Protein AF-T0YFL2-F1 (afdb_monomer)

Structure (mmCIF, N/CA/C/O backbone):
data_AF-T0YFL2-F1
#
_entry.id   AF-T0YFL2-F1
#
loop_
_atom_site.group_PDB
_atom_site.id
_atom_site.type_symbol
_atom_site.label_atom_id
_atom_site.label_alt_id
_atom_site.label_comp_id
_atom_site.label_asym_id
_atom_site.label_entity_id
_atom_site.label_seq_id
_atom_site.pdbx_PDB_ins_code
_atom_site.Cartn_x
_atom_site.Cartn_y
_atom_site.Cartn_z
_atom_site.occupancy
_atom_site.B_iso_or_equiv
_atom_site.auth_seq_id
_atom_site.auth_comp_id
_atom_site.auth_asym_id
_atom_site.auth_atom_id
_atom_site.pdbx_PDB_model_num
ATOM 1 N N . MET A 1 1 ? 16.114 -25.842 1.796 1.00 44.53 1 MET A N 1
ATOM 2 C CA . MET A 1 1 ? 15.356 -25.497 0.574 1.00 44.53 1 MET A CA 1
ATOM 3 C C . MET A 1 1 ? 14.208 -24.600 1.036 1.00 44.53 1 MET A C 1
ATOM 5 O O . MET A 1 1 ? 13.204 -25.122 1.472 1.00 44.53 1 MET A O 1
ATOM 9 N N . ASN A 1 2 ? 14.354 -23.286 1.209 1.00 38.91 2 ASN A N 1
ATOM 10 C CA . ASN A 1 2 ? 15.068 -22.318 0.386 1.00 38.91 2 ASN A CA 1
ATOM 11 C C . ASN A 1 2 ? 15.649 -21.184 1.266 1.00 38.91 2 ASN A C 1
ATOM 13 O O . ASN A 1 2 ? 14.890 -20.413 1.843 1.00 38.91 2 ASN A O 1
ATOM 17 N N . ALA A 1 3 ? 16.979 -21.078 1.369 1.00 41.78 3 ALA A N 1
ATOM 18 C CA . ALA A 1 3 ? 17.640 -19.930 2.011 1.00 41.78 3 ALA A CA 1
ATOM 19 C C . ALA A 1 3 ? 17.477 -18.634 1.182 1.00 41.78 3 ALA A C 1
ATOM 21 O O . ALA A 1 3 ? 17.674 -17.541 1.696 1.00 41.78 3 ALA A O 1
ATOM 22 N N . LEU A 1 4 ? 17.013 -18.757 -0.068 1.00 43.97 4 LEU A N 1
ATOM 23 C CA . LEU A 1 4 ? 16.760 -17.645 -0.988 1.00 43.97 4 LEU A CA 1
ATOM 24 C C . LEU A 1 4 ? 15.499 -16.826 -0.657 1.00 43.97 4 LEU A C 1
ATOM 26 O O . LEU A 1 4 ? 15.307 -15.770 -1.243 1.00 43.97 4 LEU A O 1
ATOM 30 N N . PHE A 1 5 ? 14.636 -17.272 0.269 1.00 49.62 5 PHE A N 1
ATOM 31 C CA . PHE A 1 5 ? 13.518 -16.434 0.736 1.00 49.62 5 PHE A CA 1
ATOM 32 C C . PHE A 1 5 ? 13.971 -15.399 1.782 1.00 49.62 5 PHE A C 1
ATOM 34 O O . PHE A 1 5 ? 13.316 -14.380 1.955 1.00 49.62 5 PHE A O 1
ATOM 41 N N . PHE A 1 6 ? 15.100 -15.643 2.462 1.00 46.28 6 PHE A N 1
ATOM 42 C CA . PHE A 1 6 ? 15.572 -14.819 3.581 1.00 46.28 6 PHE A CA 1
ATOM 43 C C . PHE A 1 6 ? 16.649 -13.789 3.181 1.00 46.28 6 PHE A C 1
ATOM 45 O O . PHE A 1 6 ? 16.895 -12.843 3.925 1.00 46.28 6 PHE A O 1
ATOM 52 N N . GLU A 1 7 ? 17.271 -13.911 2.002 1.00 40.00 7 GLU A N 1
ATOM 53 C CA . GLU A 1 7 ? 18.286 -12.948 1.528 1.00 40.00 7 GLU A CA 1
ATOM 54 C C . GLU A 1 7 ? 17.704 -11.658 0.918 1.00 40.00 7 GLU A C 1
ATOM 56 O O . GLU A 1 7 ? 18.411 -10.658 0.842 1.00 40.00 7 GLU A O 1
ATOM 61 N N . ILE A 1 8 ? 16.407 -11.607 0.578 1.00 49.72 8 ILE A N 1
ATOM 62 C CA . ILE A 1 8 ? 15.748 -10.357 0.124 1.00 49.72 8 ILE A CA 1
ATOM 63 C C . ILE A 1 8 ? 15.539 -9.365 1.297 1.00 49.72 8 ILE A C 1
ATOM 65 O O . ILE A 1 8 ? 15.140 -8.222 1.107 1.00 49.72 8 ILE A O 1
ATOM 69 N N . THR A 1 9 ? 15.866 -9.756 2.531 1.00 48.97 9 THR A N 1
ATOM 70 C CA . THR A 1 9 ? 15.677 -8.936 3.743 1.00 48.97 9 THR A CA 1
ATOM 71 C C . THR A 1 9 ? 16.837 -7.974 4.046 1.00 48.97 9 T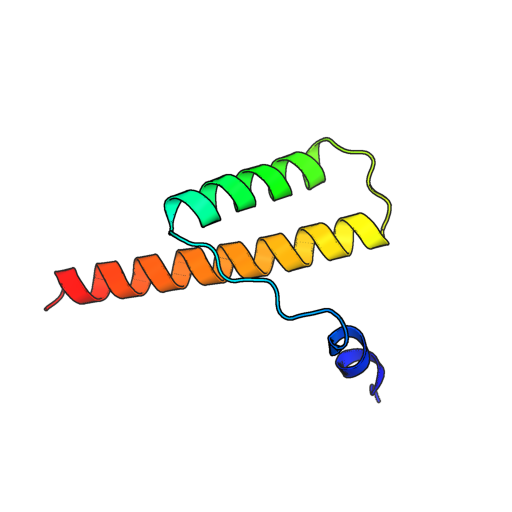HR A C 1
ATOM 73 O O . THR A 1 9 ? 16.879 -7.391 5.126 1.00 48.97 9 THR A O 1
ATOM 76 N N . ALA A 1 10 ? 17.793 -7.794 3.125 1.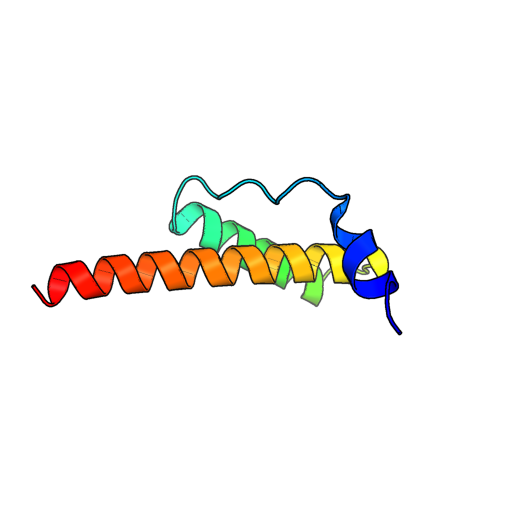00 46.91 10 ALA A N 1
ATOM 77 C CA . ALA A 1 10 ? 18.884 -6.816 3.259 1.00 46.91 10 ALA A CA 1
ATOM 78 C C . ALA A 1 10 ? 18.578 -5.452 2.603 1.00 46.91 10 ALA A C 1
ATOM 80 O O . ALA A 1 10 ? 19.483 -4.649 2.382 1.00 46.91 10 ALA A O 1
ATOM 81 N N . MET A 1 11 ? 17.308 -5.176 2.295 1.00 49.38 11 MET A N 1
ATOM 82 C CA . MET A 1 11 ? 16.832 -3.843 1.936 1.00 49.38 11 MET A CA 1
ATOM 83 C C . MET A 1 11 ? 16.111 -3.263 3.150 1.00 49.38 11 MET A C 1
ATOM 85 O O . MET A 1 11 ? 15.168 -3.859 3.658 1.00 49.38 11 MET A O 1
ATOM 89 N N . THR A 1 12 ? 16.624 -2.135 3.632 1.00 57.06 12 THR A N 1
ATOM 90 C CA . THR A 1 12 ? 16.098 -1.263 4.689 1.00 57.06 12 THR A CA 1
ATOM 91 C C . THR A 1 12 ? 14.586 -1.409 4.872 1.00 57.06 12 THR A C 1
ATOM 93 O O . THR A 1 12 ? 13.848 -1.230 3.901 1.00 57.06 12 THR A O 1
ATOM 96 N N . GLU A 1 13 ? 14.120 -1.718 6.091 1.00 62.50 13 GLU A N 1
ATOM 97 C CA . GLU A 1 13 ? 12.682 -1.773 6.381 1.00 62.50 13 GLU A CA 1
ATOM 98 C C . GLU A 1 13 ? 12.003 -0.506 5.833 1.00 62.50 13 GLU A C 1
ATOM 100 O O . GLU A 1 13 ? 12.470 0.607 6.115 1.00 62.50 13 GLU A O 1
ATOM 105 N N . PRO A 1 14 ? 10.949 -0.643 5.008 1.00 72.94 14 PRO A N 1
ATOM 106 C CA . PRO A 1 14 ? 10.295 0.506 4.412 1.00 72.94 14 PRO A CA 1
ATOM 107 C C . PRO A 1 14 ? 9.813 1.452 5.511 1.00 72.94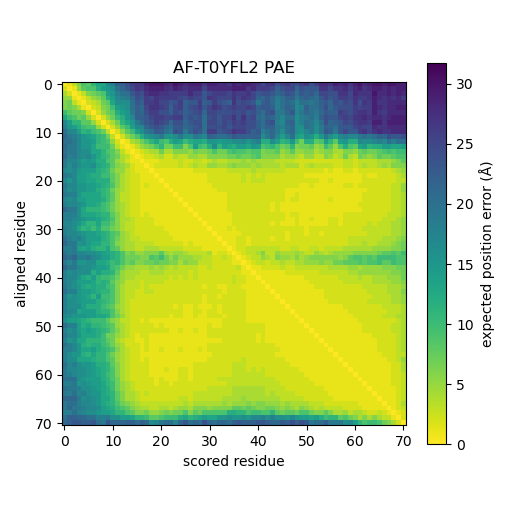 14 PRO A C 1
ATOM 109 O 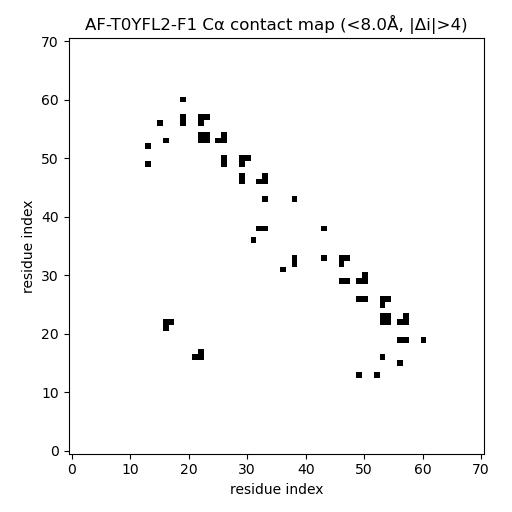O . PRO A 1 14 ? 9.060 1.054 6.399 1.00 72.94 14 PRO A O 1
ATOM 112 N N . ALA A 1 15 ? 10.238 2.716 5.441 1.00 85.00 15 ALA A N 1
ATOM 113 C CA . ALA A 1 15 ? 9.854 3.717 6.427 1.00 85.00 15 ALA A CA 1
ATOM 114 C C . ALA A 1 15 ? 8.324 3.819 6.507 1.00 85.00 15 ALA A C 1
ATOM 116 O O . ALA A 1 15 ? 7.636 3.908 5.477 1.00 85.00 15 ALA A O 1
ATOM 117 N N . ALA A 1 16 ? 7.802 3.777 7.734 1.00 89.19 16 ALA A N 1
ATOM 118 C CA . ALA A 1 16 ? 6.376 3.892 7.985 1.00 89.19 16 ALA A CA 1
ATOM 119 C C . ALA A 1 16 ? 5.861 5.273 7.544 1.00 89.19 16 ALA A C 1
ATOM 121 O O . ALA A 1 16 ? 6.549 6.273 7.767 1.00 89.19 16 ALA A O 1
ATOM 122 N N . PRO A 1 17 ? 4.667 5.356 6.934 1.00 94.25 17 PRO A N 1
ATOM 123 C CA . PRO A 1 17 ? 4.071 6.633 6.570 1.00 94.25 17 PRO A CA 1
ATOM 124 C C . PRO A 1 17 ? 3.708 7.457 7.809 1.00 94.25 17 PRO A C 1
ATOM 126 O O . PRO A 1 17 ? 3.359 6.911 8.859 1.00 94.25 17 PRO A O 1
ATOM 129 N N . GLU A 1 18 ? 3.729 8.782 7.663 1.00 93.50 18 GLU A N 1
ATOM 130 C CA . GLU A 1 18 ? 3.398 9.721 8.745 1.00 93.50 18 GLU A CA 1
ATOM 131 C C . GLU A 1 18 ? 1.913 9.678 9.143 1.00 93.50 18 GLU A C 1
ATOM 133 O O . GLU A 1 18 ? 1.571 9.916 10.301 1.00 93.50 18 GLU A O 1
ATOM 138 N N . SER A 1 19 ? 1.022 9.369 8.194 1.00 96.88 19 SER A N 1
ATOM 139 C CA . SER A 1 19 ? -0.423 9.277 8.421 1.00 96.88 19 SER A CA 1
ATOM 140 C C . SER A 1 19 ? -1.099 8.295 7.461 1.00 96.88 19 SER A C 1
ATOM 142 O O . SER A 1 19 ? -0.494 7.832 6.489 1.00 96.88 19 SER A O 1
ATOM 144 N N . TYR A 1 20 ? -2.379 8.001 7.720 1.00 97.31 20 TYR A N 1
ATOM 145 C CA . TYR A 1 20 ? -3.223 7.205 6.827 1.00 97.31 20 TYR A CA 1
ATOM 146 C C . TYR A 1 20 ? -3.355 7.849 5.441 1.00 97.31 20 TYR A C 1
ATOM 148 O O . TYR A 1 20 ? -3.194 7.173 4.431 1.00 97.31 20 TYR A O 1
ATOM 156 N N . GLU A 1 21 ? -3.596 9.157 5.386 1.00 98.00 21 GLU A N 1
ATOM 157 C CA . GLU A 1 21 ? -3.758 9.920 4.145 1.00 98.00 21 GLU A CA 1
ATOM 158 C C . GLU A 1 21 ? -2.463 9.926 3.329 1.00 98.00 21 GLU A C 1
ATOM 160 O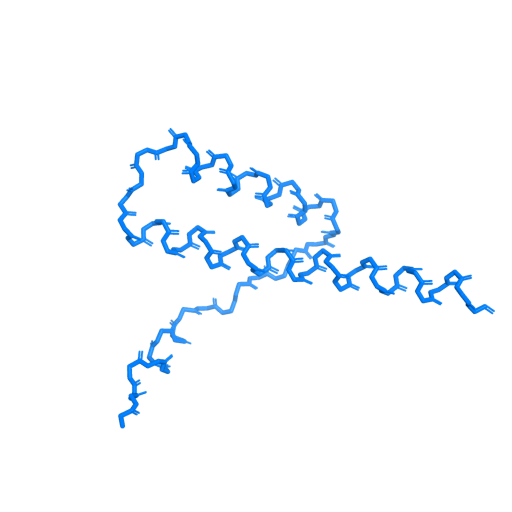 O . GLU A 1 21 ? -2.500 9.742 2.112 1.00 98.00 21 GLU A O 1
ATOM 165 N N . SER A 1 22 ? -1.313 10.079 3.995 1.00 97.75 22 SER A N 1
ATOM 166 C CA . SER A 1 22 ? -0.001 9.975 3.349 1.00 97.75 22 SER A CA 1
ATOM 167 C C . SER A 1 22 ? 0.238 8.572 2.788 1.00 97.75 22 SER A C 1
ATOM 169 O O . SER A 1 22 ? 0.682 8.442 1.648 1.00 97.75 22 SER A O 1
ATOM 171 N N . ALA A 1 23 ? -0.104 7.527 3.548 1.00 97.75 23 ALA A N 1
ATOM 172 C CA . ALA A 1 23 ? 0.016 6.141 3.101 1.00 97.75 23 ALA A CA 1
ATOM 173 C C . ALA A 1 23 ? -0.875 5.838 1.888 1.00 97.75 23 ALA A C 1
ATOM 175 O O . ALA A 1 23 ? -0.418 5.227 0.924 1.00 97.75 23 ALA A O 1
ATOM 176 N N . LEU A 1 24 ? -2.132 6.293 1.924 1.00 98.25 24 LEU A N 1
ATOM 177 C CA . LEU A 1 24 ? -3.105 6.079 0.855 1.00 98.25 24 LEU A CA 1
ATOM 178 C C . LEU A 1 24 ? -2.675 6.784 -0.434 1.00 98.25 24 LEU A C 1
ATOM 180 O O . LEU A 1 24 ? -2.644 6.160 -1.491 1.00 98.25 24 LEU A O 1
ATOM 184 N N . LYS A 1 25 ? -2.258 8.050 -0.334 1.00 98.38 25 LYS A N 1
ATOM 185 C CA . LYS A 1 25 ? -1.754 8.814 -1.481 1.00 98.38 25 LYS A CA 1
ATOM 186 C C . LYS A 1 25 ? -0.526 8.155 -2.106 1.00 98.38 25 LYS A C 1
ATOM 188 O O . LYS A 1 25 ? -0.377 8.131 -3.326 1.00 98.38 25 LYS A O 1
ATOM 193 N N . GLU A 1 26 ? 0.377 7.636 -1.279 1.00 97.81 26 GLU A N 1
ATOM 194 C CA . GLU A 1 26 ? 1.541 6.922 -1.787 1.00 97.81 26 GLU A CA 1
ATOM 195 C C . GLU A 1 26 ? 1.143 5.606 -2.467 1.00 97.81 26 GLU A C 1
ATOM 197 O O . GLU A 1 26 ? 1.671 5.297 -3.534 1.00 97.81 26 GLU A O 1
ATOM 202 N N . LEU A 1 27 ? 0.191 4.859 -1.897 1.00 97.81 27 LEU A N 1
ATOM 203 C CA . LEU A 1 27 ? -0.305 3.602 -2.460 1.00 97.81 27 LEU A CA 1
ATOM 204 C C . LEU A 1 27 ? -0.922 3.821 -3.844 1.00 97.81 27 LEU A C 1
ATOM 206 O O . LEU A 1 27 ? -0.579 3.103 -4.780 1.00 97.81 27 LEU A O 1
ATOM 210 N N . GLU A 1 28 ? -1.768 4.841 -3.988 1.00 97.81 28 GLU A N 1
ATOM 211 C CA . GLU A 1 28 ? -2.334 5.259 -5.276 1.00 97.81 28 GLU A CA 1
ATOM 212 C C . GLU A 1 28 ? -1.233 5.593 -6.292 1.00 97.81 28 GLU A C 1
ATOM 214 O O . GLU A 1 28 ? -1.311 5.191 -7.452 1.00 97.81 28 GLU A O 1
ATOM 219 N N . GLY A 1 29 ? -0.165 6.261 -5.845 1.00 97.31 29 GLY A N 1
ATOM 220 C CA . GLY A 1 29 ? 1.017 6.519 -6.662 1.00 97.31 29 GLY A CA 1
ATOM 221 C C . GLY A 1 29 ? 1.722 5.238 -7.118 1.00 97.31 29 GLY A C 1
ATOM 222 O O . GLY A 1 29 ? 2.051 5.117 -8.295 1.00 97.31 29 GLY A O 1
ATOM 223 N N . GLN A 1 30 ? 1.928 4.260 -6.228 1.00 96.12 30 GLN A N 1
ATOM 224 C CA . GLN A 1 30 ? 2.544 2.980 -6.609 1.00 96.12 30 GLN A CA 1
ATOM 225 C C . GLN A 1 30 ? 1.665 2.197 -7.597 1.00 96.12 30 GLN A C 1
ATOM 227 O O . GLN A 1 30 ? 2.191 1.630 -8.553 1.00 96.12 30 GLN A O 1
ATOM 232 N N . LEU A 1 31 ? 0.339 2.197 -7.411 1.00 95.44 31 LEU A N 1
ATOM 233 C CA . LEU A 1 31 ? -0.603 1.577 -8.350 1.00 95.44 31 LEU A CA 1
ATOM 234 C C . LEU A 1 31 ? -0.541 2.247 -9.723 1.00 95.44 31 LEU A C 1
ATOM 236 O O . LEU A 1 31 ? -0.411 1.561 -10.734 1.00 95.44 31 LEU A O 1
ATOM 240 N N . ASN A 1 32 ? -0.536 3.581 -9.759 1.00 96.31 32 ASN A N 1
ATOM 241 C CA . ASN A 1 32 ? -0.428 4.321 -11.009 1.00 96.31 32 A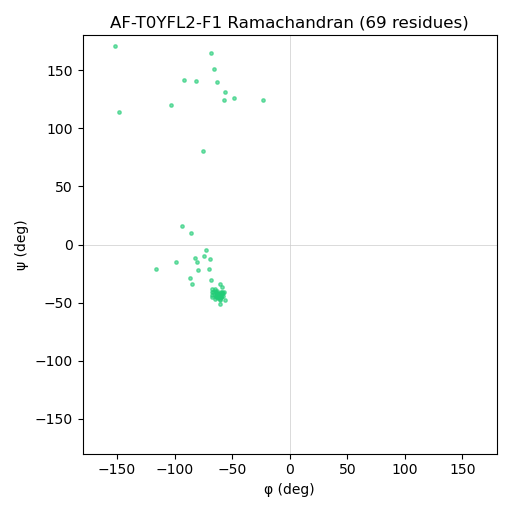SN A CA 1
ATOM 242 C C . ASN A 1 32 ? 0.862 3.976 -11.770 1.00 96.31 32 ASN A C 1
ATOM 244 O O . ASN A 1 32 ? 0.810 3.774 -12.982 1.00 96.31 32 ASN A O 1
ATOM 248 N N . ARG A 1 33 ? 1.991 3.832 -11.065 1.00 94.00 33 ARG A N 1
ATOM 249 C CA . ARG A 1 33 ? 3.266 3.410 -11.664 1.00 94.00 33 ARG A CA 1
ATOM 250 C C . ARG A 1 33 ? 3.207 1.987 -12.217 1.00 94.00 33 ARG A C 1
ATOM 252 O O . ARG A 1 33 ? 3.674 1.759 -13.324 1.00 94.00 33 ARG A O 1
ATOM 259 N N . LEU A 1 34 ? 2.607 1.040 -11.488 1.00 92.62 34 LEU A N 1
ATOM 260 C CA . LEU A 1 34 ? 2.430 -0.337 -11.978 1.00 92.62 34 LEU A CA 1
ATOM 261 C C . LEU A 1 34 ? 1.582 -0.404 -13.253 1.00 92.62 34 LEU A C 1
ATOM 263 O O . LEU A 1 34 ? 1.806 -1.278 -14.085 1.00 92.62 34 LEU A O 1
ATOM 267 N N . GLU A 1 35 ? 0.600 0.487 -13.385 1.00 92.06 35 GLU A N 1
ATOM 268 C CA . GLU A 1 35 ? -0.326 0.496 -14.518 1.00 92.06 35 GLU A CA 1
ATOM 269 C C . GLU A 1 35 ? 0.209 1.250 -15.740 1.00 92.06 35 GLU A C 1
ATOM 271 O O . GLU A 1 35 ? -0.103 0.869 -16.868 1.00 92.06 35 GLU A O 1
ATOM 276 N N . ASN A 1 36 ? 0.977 2.324 -15.534 1.00 90.50 36 ASN A N 1
ATOM 277 C CA . ASN A 1 36 ? 1.279 3.288 -16.595 1.00 90.50 36 ASN A CA 1
ATOM 278 C C . ASN A 1 36 ? 2.765 3.375 -16.968 1.00 90.50 36 ASN A C 1
ATOM 280 O O . ASN A 1 36 ? 3.071 3.804 -18.084 1.00 90.50 36 ASN A O 1
ATOM 284 N N . ASP A 1 37 ? 3.683 2.961 -16.091 1.00 91.12 37 ASP A N 1
ATOM 285 C CA . ASP A 1 37 ? 5.116 3.073 -16.361 1.00 91.12 37 ASP A CA 1
ATOM 286 C C . ASP A 1 37 ? 5.662 1.795 -17.025 1.00 91.12 37 ASP A C 1
ATOM 288 O O . ASP A 1 37 ? 5.302 0.677 -16.641 1.00 91.12 37 ASP A O 1
ATOM 292 N N . PRO A 1 38 ? 6.592 1.910 -17.991 1.00 91.50 38 PRO A N 1
ATOM 293 C CA . PRO A 1 38 ? 7.327 0.765 -18.511 1.00 91.50 38 PRO A CA 1
ATOM 294 C C . PRO A 1 38 ? 8.389 0.322 -17.491 1.00 91.50 38 PRO A C 1
ATOM 296 O O . PRO A 1 38 ? 9.563 0.667 -17.611 1.00 91.50 38 PRO A O 1
ATOM 299 N N . LEU A 1 39 ? 7.966 -0.425 -16.472 1.00 93.56 39 LEU A N 1
ATOM 300 C CA . LEU A 1 39 ? 8.841 -0.923 -15.412 1.00 93.56 39 LEU A CA 1
ATOM 301 C C . LEU A 1 39 ? 9.595 -2.184 -15.845 1.00 93.56 39 LEU A C 1
ATOM 303 O O . LEU A 1 39 ? 9.040 -3.098 -16.461 1.00 93.56 39 LEU A O 1
ATOM 307 N N . THR A 1 40 ? 10.860 -2.276 -15.448 1.00 96.12 40 THR A N 1
ATOM 308 C CA . THR A 1 40 ? 11.577 -3.553 -15.430 1.00 96.12 40 THR A CA 1
ATOM 309 C C . THR A 1 40 ? 11.000 -4.479 -14.354 1.00 96.12 40 THR A C 1
ATOM 311 O O . THR A 1 40 ? 10.288 -4.052 -13.443 1.00 96.12 40 THR A O 1
ATOM 314 N N . LEU A 1 41 ? 11.326 -5.774 -14.420 1.00 93.19 41 LEU A N 1
ATOM 315 C CA . LEU A 1 41 ? 10.857 -6.752 -13.432 1.00 93.19 41 LEU A CA 1
ATOM 316 C C . LEU A 1 41 ? 11.273 -6.383 -11.996 1.00 93.19 41 LEU A C 1
ATOM 318 O O . LEU A 1 41 ? 10.475 -6.515 -11.073 1.00 93.19 41 LEU A O 1
ATOM 322 N N . GLU A 1 42 ? 12.505 -5.913 -11.803 1.00 93.19 42 GLU A N 1
ATOM 323 C CA . GLU A 1 42 ? 13.025 -5.530 -10.485 1.00 93.19 42 GLU A CA 1
ATOM 324 C C . GLU A 1 42 ? 12.296 -4.302 -9.915 1.00 93.19 42 GLU A C 1
ATOM 326 O O . GLU A 1 42 ? 11.909 -4.280 -8.742 1.00 93.19 42 GLU A O 1
ATOM 331 N N . GLU A 1 43 ? 12.012 -3.310 -10.760 1.00 91.69 43 GLU A N 1
ATOM 332 C CA . GLU A 1 43 ? 11.231 -2.131 -10.378 1.00 91.69 43 GLU A CA 1
ATOM 333 C C . GLU A 1 43 ? 9.772 -2.483 -10.074 1.00 91.69 43 GLU A C 1
ATOM 335 O O . GLU A 1 43 ? 9.200 -1.956 -9.115 1.00 91.69 43 GLU A O 1
ATOM 340 N N . ALA A 1 44 ? 9.174 -3.399 -10.841 1.00 92.81 44 ALA A N 1
ATOM 341 C CA . ALA A 1 44 ? 7.822 -3.888 -10.593 1.00 92.81 44 ALA A CA 1
ATOM 342 C C . ALA A 1 44 ? 7.733 -4.619 -9.243 1.00 92.81 44 ALA A C 1
ATOM 344 O O . ALA A 1 44 ? 6.817 -4.359 -8.461 1.00 92.81 44 ALA A O 1
ATOM 345 N N . LEU A 1 45 ? 8.714 -5.472 -8.923 1.00 94.38 45 LEU A N 1
ATOM 346 C CA . LEU A 1 45 ? 8.790 -6.162 -7.631 1.00 94.38 45 LEU A CA 1
ATOM 347 C C . LEU A 1 45 ? 8.959 -5.178 -6.469 1.00 94.38 45 LEU A C 1
ATOM 349 O O . LEU A 1 45 ? 8.264 -5.301 -5.461 1.00 94.38 45 LEU A O 1
ATOM 353 N N . THR A 1 46 ? 9.815 -4.168 -6.627 1.00 93.06 46 THR A N 1
ATOM 354 C CA . THR A 1 46 ? 10.026 -3.129 -5.606 1.00 93.06 46 THR A CA 1
ATOM 355 C C . THR A 1 46 ? 8.756 -2.302 -5.380 1.00 93.06 46 THR A C 1
ATOM 357 O O . THR A 1 46 ? 8.335 -2.081 -4.242 1.00 93.06 46 THR A O 1
ATOM 360 N N . THR A 1 47 ? 8.096 -1.886 -6.464 1.00 92.94 47 THR A N 1
ATOM 361 C CA . THR A 1 47 ? 6.832 -1.135 -6.420 1.00 92.94 47 THR A CA 1
ATOM 362 C C . THR A 1 47 ? 5.731 -1.952 -5.739 1.00 92.94 47 THR A C 1
ATOM 364 O O . THR A 1 47 ? 5.028 -1.446 -4.862 1.00 92.94 47 THR A O 1
ATOM 367 N N . TYR A 1 48 ? 5.630 -3.243 -6.066 1.00 93.00 48 TYR A N 1
ATOM 368 C CA . TYR A 1 48 ? 4.679 -4.164 -5.448 1.00 93.00 48 TYR A CA 1
ATOM 369 C C . TYR A 1 48 ? 4.933 -4.361 -3.945 1.00 93.00 48 TYR A C 1
ATOM 371 O O . TYR A 1 48 ? 3.994 -4.318 -3.143 1.00 93.00 48 TYR A O 1
ATOM 379 N N . GLN A 1 49 ? 6.193 -4.548 -3.540 1.00 93.94 49 GLN A N 1
ATOM 380 C CA . GLN A 1 49 ? 6.567 -4.684 -2.129 1.00 93.94 49 GLN A CA 1
ATOM 381 C C . GLN A 1 49 ? 6.182 -3.435 -1.332 1.00 93.94 49 GLN A C 1
ATOM 383 O O . GLN A 1 49 ? 5.566 -3.549 -0.268 1.00 93.94 49 GLN A O 1
ATOM 388 N N . ARG A 1 50 ? 6.464 -2.239 -1.868 1.00 94.88 50 ARG A N 1
ATOM 389 C CA . ARG A 1 50 ? 6.059 -0.983 -1.227 1.00 94.88 50 ARG A CA 1
ATOM 390 C C . ARG A 1 50 ? 4.539 -0.845 -1.159 1.00 94.88 50 ARG A C 1
ATOM 392 O O . ARG A 1 50 ? 4.020 -0.505 -0.099 1.00 94.88 50 ARG A O 1
ATOM 399 N N . GLY A 1 51 ? 3.824 -1.159 -2.238 1.00 95.44 51 GLY A N 1
ATOM 400 C CA . GLY A 1 51 ? 2.360 -1.145 -2.257 1.00 95.44 51 GLY A CA 1
ATOM 401 C C . GLY A 1 51 ? 1.749 -2.070 -1.198 1.00 95.44 51 GLY A C 1
ATOM 402 O O . GLY A 1 51 ? 0.866 -1.659 -0.450 1.00 95.44 51 GLY A O 1
ATOM 403 N N . THR A 1 52 ? 2.280 -3.287 -1.055 1.00 95.69 52 THR A N 1
ATOM 404 C CA . THR A 1 52 ? 1.823 -4.253 -0.040 1.00 95.69 52 THR A CA 1
ATOM 405 C C . THR A 1 52 ? 2.039 -3.725 1.380 1.00 95.69 52 THR A C 1
ATOM 407 O O . THR A 1 52 ? 1.158 -3.837 2.232 1.00 95.69 52 THR A O 1
ATOM 410 N N . PHE A 1 53 ? 3.191 -3.104 1.636 1.00 96.12 53 PHE A N 1
ATOM 411 C CA . PHE A 1 53 ? 3.475 -2.474 2.923 1.00 96.12 53 PHE A CA 1
ATOM 412 C C . PHE A 1 53 ? 2.482 -1.347 3.252 1.00 96.12 53 PHE A C 1
ATOM 414 O O . PHE A 1 53 ? 1.918 -1.321 4.347 1.00 96.12 53 PHE A O 1
ATOM 421 N N . LEU A 1 54 ? 2.226 -0.447 2.298 1.00 97.50 54 LEU A N 1
ATOM 422 C CA . LEU A 1 54 ? 1.289 0.668 2.468 1.00 97.50 54 LEU A CA 1
ATOM 423 C C . LEU A 1 54 ? -0.143 0.176 2.702 1.00 97.50 54 LEU A C 1
ATOM 425 O O . LEU A 1 54 ? -0.831 0.671 3.593 1.00 97.50 54 LEU A O 1
ATOM 429 N N . LEU A 1 55 ? -0.566 -0.848 1.959 1.00 96.81 55 LEU A N 1
ATOM 430 C CA . LEU A 1 55 ? -1.876 -1.468 2.116 1.00 96.81 55 LEU A CA 1
ATOM 431 C C . LEU A 1 55 ? -2.067 -2.048 3.529 1.00 96.81 55 LEU A C 1
ATOM 433 O O . LEU A 1 55 ? -3.097 -1.802 4.158 1.00 96.81 55 LEU A O 1
ATOM 437 N N . ASN A 1 56 ? -1.065 -2.760 4.053 1.00 96.44 56 ASN A N 1
ATOM 438 C CA . ASN A 1 56 ? -1.101 -3.310 5.413 1.00 96.44 56 ASN A CA 1
ATOM 439 C C . ASN A 1 56 ? -1.168 -2.210 6.481 1.00 96.44 56 ASN A C 1
ATOM 441 O O . ASN A 1 56 ? -1.906 -2.338 7.463 1.00 96.44 56 ASN A O 1
ATOM 445 N N . TYR A 1 57 ? -0.430 -1.114 6.282 1.00 96.81 57 TYR A N 1
ATOM 446 C CA . TYR A 1 57 ? -0.502 0.049 7.162 1.00 96.81 57 TYR A CA 1
ATOM 447 C C . TYR A 1 57 ? -1.918 0.642 7.169 1.00 96.81 57 TYR A C 1
ATOM 449 O O . TYR A 1 57 ? -2.511 0.788 8.237 1.00 96.81 57 TYR A O 1
ATOM 457 N N . CYS A 1 58 ? -2.498 0.914 5.995 1.00 97.62 58 CYS A N 1
ATOM 458 C CA . CYS A 1 58 ? -3.852 1.458 5.872 1.00 97.62 58 CYS A CA 1
ATOM 459 C C . CYS A 1 58 ? -4.894 0.581 6.579 1.00 97.62 58 CYS A C 1
ATOM 461 O O . CYS A 1 58 ? -5.684 1.096 7.370 1.00 97.62 58 CYS A O 1
ATOM 463 N N . GLN A 1 59 ? -4.862 -0.737 6.356 1.00 97.88 59 GLN A N 1
ATOM 464 C CA . GLN A 1 59 ? -5.784 -1.676 7.007 1.00 97.88 59 GLN A CA 1
ATOM 465 C C . GLN A 1 59 ? -5.645 -1.656 8.533 1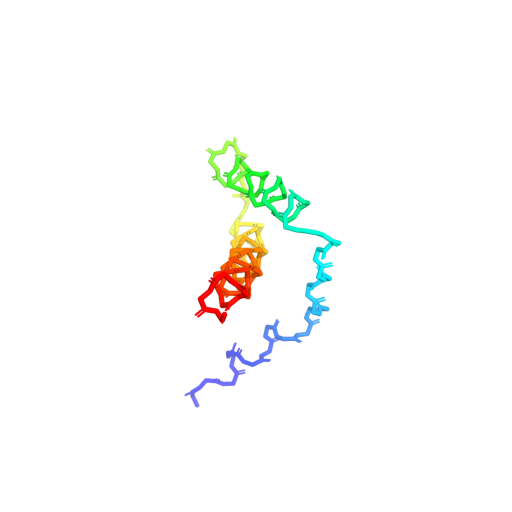.00 97.88 59 GLN A C 1
ATOM 467 O O . GLN A 1 59 ? -6.648 -1.603 9.241 1.00 97.88 59 GLN A O 1
ATOM 472 N N . SER A 1 60 ? -4.412 -1.632 9.043 1.00 96.88 60 SER A N 1
ATOM 473 C CA . SER A 1 60 ? -4.156 -1.580 10.488 1.00 96.88 60 SER A CA 1
ATOM 474 C C . SER A 1 60 ? -4.718 -0.301 11.117 1.00 96.88 60 SER A C 1
ATOM 476 O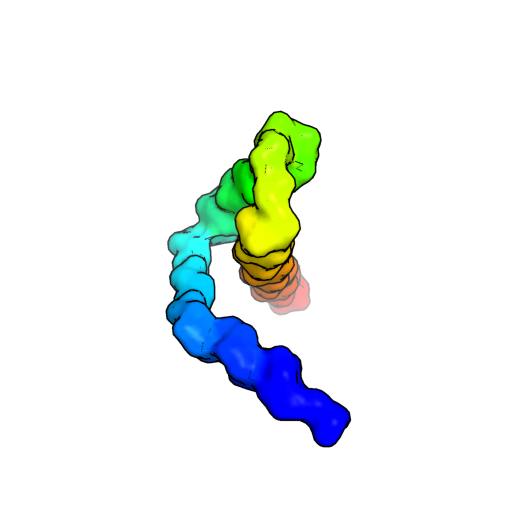 O . SER A 1 60 ? -5.371 -0.350 12.156 1.00 96.88 60 SER A O 1
ATOM 478 N N . ARG A 1 61 ? -4.538 0.850 10.456 1.00 97.12 61 ARG A N 1
ATOM 479 C CA . ARG A 1 61 ? -5.072 2.136 10.931 1.00 97.12 61 ARG A CA 1
ATOM 480 C C . ARG A 1 61 ? -6.598 2.178 10.940 1.00 97.12 61 ARG A C 1
ATOM 482 O O . ARG A 1 61 ? -7.171 2.754 11.863 1.00 97.12 61 ARG A O 1
ATOM 489 N N . LEU A 1 62 ? -7.247 1.577 9.943 1.00 97.56 62 LEU A N 1
ATOM 490 C CA . LEU A 1 62 ? -8.706 1.464 9.908 1.00 97.56 62 LEU A CA 1
ATOM 491 C C . LEU A 1 62 ? -9.215 0.545 11.020 1.00 97.56 62 LEU A C 1
ATOM 493 O O . LEU A 1 62 ? -10.118 0.942 11.749 1.00 97.56 62 LEU A O 1
ATOM 497 N N . ALA A 1 63 ? -8.581 -0.611 11.228 1.00 97.12 63 ALA A N 1
ATOM 498 C CA . ALA A 1 63 ? -8.940 -1.524 12.312 1.00 97.12 63 ALA A CA 1
ATOM 499 C C . ALA A 1 63 ? -8.818 -0.859 13.699 1.00 97.12 63 ALA A C 1
ATOM 501 O O . ALA A 1 63 ? -9.714 -0.984 14.534 1.00 97.12 63 ALA A O 1
ATOM 502 N N . GLU A 1 64 ? -7.749 -0.089 13.937 1.00 96.25 64 GLU A N 1
ATOM 503 C CA . GLU A 1 64 ? -7.597 0.708 15.164 1.00 96.25 64 GLU A CA 1
ATOM 504 C C . GLU A 1 64 ? -8.713 1.752 15.327 1.00 96.25 64 GLU A C 1
ATOM 506 O O . GLU A 1 64 ? -9.206 1.970 16.436 1.00 96.25 64 GLU A O 1
ATOM 511 N N . ALA A 1 65 ? -9.099 2.431 14.243 1.00 95.69 65 ALA A N 1
ATOM 512 C CA . ALA A 1 65 ? -10.160 3.432 14.270 1.00 95.69 65 ALA A CA 1
ATOM 513 C C . ALA A 1 65 ? -11.532 2.797 14.547 1.00 95.69 65 ALA A C 1
ATOM 515 O O . ALA A 1 65 ? -12.282 3.305 15.378 1.00 95.69 65 ALA A O 1
ATOM 516 N N . GLU A 1 66 ? -11.833 1.664 13.911 1.00 96.06 66 GLU A N 1
ATOM 517 C CA . GLU A 1 66 ? -13.060 0.894 14.129 1.00 96.06 66 GLU A CA 1
ATOM 518 C C . GLU A 1 66 ? -13.177 0.419 15.579 1.00 96.06 66 GLU A C 1
ATOM 520 O O . GLU A 1 66 ? -14.229 0.585 16.200 1.00 96.06 66 GLU A O 1
ATOM 525 N N . GLN A 1 67 ? -12.086 -0.090 16.161 1.00 96.31 67 GLN A N 1
ATOM 526 C CA . GLN A 1 67 ? -12.068 -0.525 17.557 1.00 96.31 67 GLN A CA 1
ATOM 527 C C . GLN A 1 67 ? -12.420 0.615 18.525 1.00 96.31 67 GLN A C 1
ATOM 529 O O . GLN A 1 67 ? -13.111 0.387 19.514 1.00 96.31 67 GLN A O 1
ATOM 534 N N . ARG A 1 68 ? -11.987 1.850 18.241 1.00 93.62 68 ARG A N 1
ATOM 535 C CA . ARG A 1 68 ? -12.300 3.028 19.073 1.00 93.62 68 ARG A CA 1
ATOM 536 C C . ARG A 1 68 ? -13.766 3.456 19.008 1.00 93.62 68 ARG A C 1
ATOM 538 O O . ARG A 1 68 ? -14.204 4.167 19.902 1.00 93.62 68 ARG A O 1
ATOM 545 N N . ILE A 1 69 ? -14.494 3.074 17.960 1.00 93.81 69 ILE A N 1
ATOM 546 C CA . ILE A 1 69 ? -15.928 3.370 17.809 1.00 93.81 69 ILE A CA 1
ATOM 547 C C . ILE A 1 69 ? -16.784 2.299 18.502 1.00 93.81 69 ILE A C 1
ATOM 549 O O . ILE A 1 69 ? -17.899 2.585 18.927 1.00 93.81 69 ILE A O 1
ATOM 553 N N . GLN A 1 70 ? -16.283 1.065 18.597 1.00 81.81 70 GLN A N 1
ATOM 554 C CA . GLN A 1 70 ? -17.006 -0.068 19.188 1.00 81.81 70 GLN A CA 1
ATOM 555 C C . GLN A 1 70 ? -16.936 -0.132 20.725 1.00 81.81 70 GLN A C 1
ATOM 557 O O . GLN A 1 70 ? -17.661 -0.934 21.316 1.00 81.81 70 GLN A O 1
ATOM 562 N N . VAL A 1 71 ? -16.068 0.666 21.360 1.00 61.38 71 VAL A N 1
ATOM 563 C CA . VAL A 1 71 ? -15.970 0.817 22.827 1.00 61.38 71 VAL A CA 1
ATOM 564 C C . VAL A 1 71 ? -16.938 1.868 23.355 1.00 61.38 71 VAL A C 1
ATOM 566 O O . VAL A 1 71 ? -17.494 1.620 24.447 1.00 61.38 71 VAL A O 1
#

pLDDT: mean 85.44, std 18.89, range [38.91, 98.38]

Radius of gyration: 15.06 Å; Cα contacts (8 Å, |Δi|>4): 35; chains: 1; bounding box: 36×36×41 Å
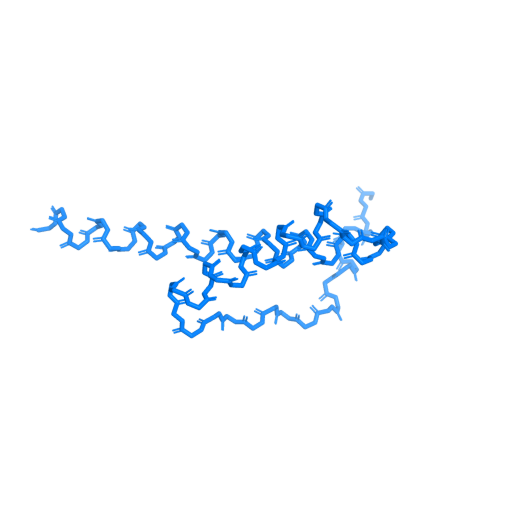
Nearest PDB structures (foldseek):
  8oir-assembly1_Aa  TM=7.114E-01  e=2.612E+00  Homo sapiens

Sequence (71 aa):
MNALFFEITAMTEPAAPESYESALKELEGQLNRLENDPLTLEEALTTYQRGTFLLNYCQSRLAEAEQRIQV

Organism: NCBI:txid410659

Secondary structure (DSSP, 8-state):
--GGGTGGGGS-PPPPPSSHHHHHHHHHHHHHHHHHS---HHHHHHHHHHHHHHHHHHHHHHHHHHHHHH-

Solvent-accessible surface area (backbone atoms only — not comparable to full-atom values): 4300 Å² total; per-residue (Å²): 140,67,73,76,75,65,65,73,67,80,56,77,80,78,80,77,64,93,42,63,66,55,26,49,56,48,31,54,50,37,52,51,42,72,75,71,48,94,64,53,73,69,54,47,52,52,40,48,54,52,33,53,52,32,51,54,51,45,52,52,55,49,54,57,52,52,55,68,71,75,109

Mean predicted aligned error: 7.62 Å

Foldseek 3Di:
DDPVVVVVPPPPDPDDAPDLVRLVVVLVVLVCCLVPPPDDPVRVVVSVVSNVVSVVNNVVVVVVVVVVVVD

InterPro domains:
  IPR003761 Exonuclease VII, small subunit [PF02609] (20-70)
  IPR003761 Exonuclease VII, small subunit [PIRSF006488] (10-70)
  IPR003761 Exonuclease VII, small subunit [PTHR34137] (11-71)
  IPR003761 Exonuclease VII, small subunit [TIGR01280] (19-70)
  IPR037004 Exonuclease VII, small subunit superfamily [G3DSA:1.10.287.1040] (15-71)
  IPR037004 Exonuclease VII, small subunit superfamily [SSF116842] (12-70)